Protein AF-A0A256L8Y0-F1 (afdb_monomer)

Solvent-accessible surface area (backbone atoms only — not comparable to full-atom values): 6898 Å² total; per-residue (Å²): 135,85,80,80,82,78,84,76,79,48,75,64,54,51,53,50,50,53,52,52,50,50,52,50,52,51,51,65,69,60,52,76,66,75,64,69,44,30,68,48,46,54,55,48,53,51,53,51,53,55,49,47,69,76,43,40,90,63,44,96,55,53,71,68,54,53,51,50,54,51,52,50,52,31,40,64,71,44,62,40,83,86,34,80,52,70,38,47,57,72,36,28,53,49,31,47,52,53,50,52,53,49,51,56,49,39,66,71,53,43,60,54,64,69,62,76,76,112

Sequence (118 aa):
MNQKETVSLTEEDIKKLANELYKLQRKDELVEKDSLYCDGWIKLRKEINDWIHSNINRSEYSYSSLQMQIYGAVKFVTGCKGGLREMTNEQSKGARWIFEQMKDGFERYGTNQKRERN

Mean predicted aligned error: 13.79 Å

Organism: NCBI:txid508451

Foldseek 3Di:
DDDDDDPDQDPVNVVVVVVVVVVVVVVVVPPPPPQLADPLLVVVVVVQLVVCVVCVVLAPDDSVRSVCVLLVQLCVQLVPPVGRSPGDNVSSVSSVVVVVVVVVVCVVPSNVVVVVVD

pLDDT: mean 80.82, std 16.53, range [38.09, 97.81]

Structure (mmCIF, N/CA/C/O backbone):
data_AF-A0A256L8Y0-F1
#
_entry.id   AF-A0A256L8Y0-F1
#
loop_
_atom_site.group_PDB
_atom_site.id
_atom_site.type_symbol
_atom_site.label_atom_id
_atom_site.label_alt_id
_atom_site.label_comp_id
_atom_site.label_asym_id
_atom_site.label_entity_id
_atom_site.label_seq_id
_atom_site.pdbx_PDB_ins_code
_atom_site.Cartn_x
_atom_site.Cartn_y
_atom_site.Cartn_z
_atom_site.occupancy
_atom_site.B_iso_or_equiv
_atom_site.auth_seq_id
_atom_site.auth_comp_id
_atom_site.auth_asym_id
_atom_site.auth_atom_id
_atom_site.pdbx_PDB_model_num
ATOM 1 N N . MET A 1 1 ? 13.426 32.419 63.502 1.00 38.09 1 MET A N 1
ATOM 2 C CA . MET A 1 1 ? 14.017 32.250 62.155 1.00 38.09 1 MET A CA 1
ATOM 3 C C . MET A 1 1 ? 13.502 30.937 61.593 1.00 38.09 1 MET A C 1
ATOM 5 O O . MET A 1 1 ? 13.857 29.904 62.137 1.00 38.09 1 MET A O 1
ATOM 9 N N . ASN A 1 2 ? 12.635 30.968 60.577 1.00 45.66 2 ASN A N 1
ATOM 10 C CA . ASN A 1 2 ? 12.161 29.752 59.907 1.00 45.66 2 ASN A CA 1
ATOM 11 C C . ASN A 1 2 ? 13.193 29.345 58.852 1.00 45.66 2 ASN A C 1
ATOM 13 O O . ASN A 1 2 ? 13.341 30.033 57.842 1.00 45.66 2 ASN A O 1
ATOM 17 N N . GLN A 1 3 ? 13.925 28.261 59.105 1.00 47.53 3 GLN A N 1
ATOM 18 C CA . GLN A 1 3 ? 14.778 27.635 58.100 1.00 47.53 3 GLN A CA 1
ATOM 19 C C . GLN A 1 3 ? 13.873 26.979 57.049 1.00 47.53 3 GLN A C 1
ATOM 21 O O . GLN A 1 3 ? 13.059 26.118 57.369 1.00 47.53 3 GLN A O 1
ATOM 26 N N . LYS A 1 4 ? 13.972 27.433 55.795 1.00 56.72 4 LYS A N 1
ATOM 27 C CA . LYS A 1 4 ? 13.422 26.711 54.644 1.00 56.72 4 LYS A CA 1
ATOM 28 C C . LYS A 1 4 ? 14.336 25.520 54.387 1.00 56.72 4 LYS A C 1
ATOM 30 O O . LYS A 1 4 ? 15.454 25.709 53.916 1.00 56.72 4 LYS A O 1
ATOM 35 N N . GLU A 1 5 ? 13.866 24.321 54.697 1.00 55.25 5 GLU A N 1
ATOM 36 C CA . GLU A 1 5 ? 14.519 23.089 54.268 1.00 55.25 5 GLU A CA 1
ATOM 37 C C . GLU A 1 5 ? 14.403 22.980 52.744 1.00 55.25 5 GLU A C 1
ATOM 39 O O . GLU A 1 5 ? 13.322 22.805 52.180 1.00 55.25 5 GLU A O 1
ATOM 44 N N . THR A 1 6 ? 15.526 23.146 52.052 1.00 57.97 6 THR A N 1
ATOM 45 C CA . THR A 1 6 ? 15.638 22.812 50.635 1.00 57.97 6 THR A CA 1
ATOM 46 C C . THR A 1 6 ? 15.801 21.302 50.531 1.00 57.97 6 THR A C 1
ATOM 48 O O . THR A 1 6 ? 16.888 20.780 50.778 1.00 57.97 6 THR A O 1
ATOM 51 N N . VAL A 1 7 ? 14.721 20.596 50.195 1.00 64.12 7 VAL A N 1
ATOM 52 C CA . VAL A 1 7 ? 14.770 19.163 49.880 1.00 64.12 7 VAL A CA 1
ATOM 53 C C . VAL A 1 7 ? 15.647 18.986 48.639 1.00 64.12 7 VAL A C 1
ATOM 55 O O . VAL A 1 7 ? 15.251 19.328 47.526 1.00 64.12 7 VAL A O 1
ATOM 58 N N . SER A 1 8 ? 16.873 18.513 48.849 1.00 70.06 8 SER A N 1
ATOM 59 C CA . SER A 1 8 ? 17.810 18.169 47.782 1.00 70.06 8 SER A CA 1
ATOM 60 C C . SER A 1 8 ? 17.408 16.817 47.209 1.00 70.06 8 SER A C 1
ATOM 62 O O . SER A 1 8 ? 17.577 15.799 47.875 1.00 70.06 8 SER A O 1
ATOM 64 N N . LEU A 1 9 ? 16.886 16.803 45.984 1.00 76.75 9 LEU A N 1
ATOM 65 C CA . LEU A 1 9 ? 16.609 15.560 45.265 1.00 76.75 9 LEU A CA 1
ATOM 66 C C . LEU A 1 9 ? 17.918 14.807 45.020 1.00 76.75 9 LEU A C 1
ATOM 68 O O . LEU A 1 9 ? 18.889 15.381 44.522 1.00 76.75 9 LEU A O 1
ATOM 72 N N . THR A 1 10 ? 17.943 13.527 45.378 1.00 85.25 10 THR A N 1
ATOM 73 C CA . THR A 1 10 ? 19.085 12.659 45.094 1.00 85.25 10 THR A CA 1
ATOM 74 C C . THR A 1 10 ? 19.080 12.228 43.626 1.00 85.25 10 THR A C 1
ATOM 76 O O . THR A 1 10 ? 18.073 12.330 42.921 1.00 85.25 10 THR A O 1
ATOM 79 N N . GLU A 1 11 ? 20.207 11.708 43.136 1.00 79.44 11 GLU A N 1
ATOM 80 C CA . GLU A 1 11 ? 20.295 11.172 41.772 1.00 79.44 11 GLU A CA 1
ATOM 81 C C . GLU A 1 11 ? 19.306 10.011 41.538 1.00 79.44 11 GLU A C 1
ATOM 83 O O . GLU A 1 11 ? 18.780 9.845 40.434 1.00 79.44 11 GLU A O 1
ATOM 88 N N . GLU A 1 12 ? 19.001 9.229 42.578 1.00 82.50 12 GLU A N 1
ATOM 89 C CA . GLU A 1 12 ? 17.994 8.165 42.523 1.00 82.50 12 GLU A CA 1
ATOM 90 C C . GLU A 1 12 ? 16.576 8.721 42.371 1.00 82.50 12 GLU A C 1
ATOM 92 O O . GLU A 1 12 ? 15.805 8.199 41.560 1.00 82.50 12 GLU A O 1
ATOM 97 N N . ASP A 1 13 ? 16.252 9.816 43.062 1.00 82.50 13 ASP A N 1
ATOM 98 C CA . ASP A 1 13 ? 14.956 10.488 42.924 1.00 82.50 13 ASP A CA 1
ATOM 99 C C . ASP A 1 13 ? 14.763 11.026 41.502 1.00 82.50 13 ASP A C 1
ATOM 101 O O . ASP A 1 13 ? 13.695 10.869 40.908 1.00 82.50 13 ASP A O 1
ATOM 105 N N . ILE A 1 14 ? 15.825 11.587 40.912 1.00 85.31 14 ILE A N 1
ATOM 106 C CA . ILE A 1 14 ? 15.822 12.073 39.526 1.00 85.31 14 ILE A CA 1
ATOM 107 C C . ILE A 1 14 ? 15.624 10.911 38.545 1.00 85.31 14 ILE A C 1
ATOM 109 O O . ILE A 1 14 ? 14.809 11.011 37.626 1.00 85.31 14 ILE A O 1
ATOM 113 N N . LYS A 1 15 ? 16.314 9.779 38.743 1.00 84.06 15 LYS A N 1
ATOM 114 C CA . LYS A 1 15 ? 16.138 8.575 37.909 1.00 84.06 15 LYS A CA 1
ATOM 115 C C . LYS A 1 15 ? 14.729 8.003 38.023 1.00 84.06 15 LYS A C 1
ATOM 117 O O . LYS A 1 15 ? 14.166 7.549 37.024 1.00 84.06 15 LYS A O 1
ATOM 122 N N . LYS A 1 16 ? 14.142 8.026 39.220 1.00 88.94 16 LYS A N 1
ATOM 123 C CA . LYS A 1 16 ? 12.773 7.562 39.451 1.00 88.94 16 LYS A CA 1
ATOM 124 C C . LYS A 1 16 ? 11.760 8.466 38.750 1.00 88.94 16 LYS A C 1
ATOM 126 O O . LYS A 1 16 ? 10.928 7.954 38.007 1.00 88.94 16 LYS A O 1
ATOM 131 N N . LEU A 1 17 ? 11.908 9.785 38.883 1.00 86.88 17 LEU A N 1
ATOM 132 C CA . LEU A 1 17 ? 11.103 10.780 38.168 1.00 86.88 17 LEU A CA 1
ATOM 133 C C . LEU A 1 17 ? 11.212 10.622 36.648 1.00 86.88 17 LEU A C 1
ATOM 135 O O . LEU A 1 17 ? 10.193 10.586 35.965 1.00 86.88 17 LEU A O 1
ATOM 139 N N . ALA A 1 18 ? 12.422 10.460 36.111 1.00 82.50 18 ALA A N 1
ATOM 140 C CA . ALA A 1 18 ? 12.632 10.249 34.680 1.00 82.50 18 ALA A CA 1
ATOM 141 C C . ALA A 1 18 ? 11.941 8.969 34.178 1.00 82.50 18 ALA A C 1
ATOM 143 O O . ALA A 1 18 ? 11.299 8.977 33.128 1.00 82.50 18 ALA A O 1
ATOM 144 N N . ASN A 1 19 ? 12.016 7.879 34.946 1.00 84.81 19 ASN A N 1
ATOM 145 C CA . ASN A 1 19 ? 11.345 6.624 34.612 1.00 84.81 19 ASN A CA 1
ATOM 146 C C . ASN A 1 19 ? 9.817 6.717 34.711 1.00 84.81 19 ASN A C 1
ATOM 148 O O . ASN A 1 19 ? 9.113 6.102 33.909 1.00 84.81 19 ASN A O 1
ATOM 152 N N . GLU A 1 20 ? 9.286 7.455 35.683 1.00 85.31 20 GLU A N 1
ATOM 153 C CA . GLU A 1 20 ? 7.846 7.690 35.809 1.00 85.31 20 GLU A CA 1
ATOM 154 C C . GLU A 1 20 ? 7.325 8.572 34.669 1.00 85.31 20 GLU A C 1
ATOM 156 O O . GLU A 1 20 ? 6.330 8.213 34.040 1.00 85.31 20 GLU A O 1
ATOM 161 N N . LEU A 1 21 ? 8.049 9.638 34.313 1.00 84.12 21 LEU A N 1
ATOM 162 C CA . LEU A 1 21 ? 7.755 10.473 33.144 1.00 84.12 21 LEU A CA 1
ATOM 163 C C . LEU A 1 21 ? 7.795 9.667 31.841 1.00 84.12 21 LEU A C 1
ATOM 165 O O . LEU A 1 21 ? 6.887 9.784 31.023 1.00 84.12 21 LEU A O 1
ATOM 169 N N . TYR A 1 22 ? 8.789 8.792 31.675 1.00 75.56 22 TYR A N 1
ATOM 170 C CA . TYR A 1 22 ? 8.889 7.904 30.516 1.00 75.56 22 TYR A CA 1
ATOM 171 C C . TYR A 1 22 ? 7.693 6.944 30.411 1.00 75.56 22 TYR A C 1
ATOM 173 O O . TYR A 1 22 ? 7.135 6.742 29.333 1.00 75.56 22 TYR A O 1
ATOM 181 N N . LYS A 1 23 ? 7.261 6.360 31.537 1.00 78.81 23 LYS A N 1
ATOM 182 C CA . LYS A 1 23 ? 6.084 5.477 31.587 1.00 78.81 23 LYS A CA 1
ATOM 183 C C . LYS A 1 23 ? 4.782 6.228 31.307 1.00 78.81 23 LYS A C 1
ATOM 185 O O . LYS A 1 23 ? 3.892 5.656 30.683 1.00 78.81 23 LYS A O 1
ATOM 190 N N . LEU A 1 24 ? 4.668 7.474 31.766 1.00 76.75 24 LEU A N 1
ATOM 191 C CA . LEU A 1 24 ? 3.515 8.335 31.501 1.00 76.75 24 LEU A CA 1
ATOM 192 C C . LEU A 1 24 ? 3.455 8.744 30.024 1.00 76.75 24 LEU A C 1
ATOM 194 O O . LEU A 1 24 ? 2.424 8.531 29.398 1.00 76.75 24 LEU A O 1
ATOM 198 N N . GLN A 1 25 ? 4.571 9.185 29.431 1.00 65.69 25 GLN A N 1
ATOM 199 C CA . GLN A 1 25 ? 4.653 9.461 27.989 1.00 65.69 25 GLN A CA 1
ATOM 200 C C . GLN A 1 25 ? 4.291 8.235 27.146 1.00 65.69 25 GLN A C 1
ATOM 202 O O . GLN A 1 25 ? 3.508 8.344 26.208 1.00 65.69 25 GLN A O 1
ATOM 207 N N . ARG A 1 26 ? 4.785 7.045 27.514 1.00 62.47 26 ARG A N 1
ATOM 208 C CA . ARG A 1 26 ? 4.402 5.798 26.837 1.00 62.47 26 ARG A CA 1
ATOM 209 C C . ARG A 1 26 ? 2.918 5.462 26.981 1.00 62.47 26 ARG A C 1
ATOM 211 O O . ARG A 1 26 ? 2.363 4.852 26.076 1.00 62.47 26 ARG A O 1
ATOM 218 N N . LYS A 1 27 ? 2.277 5.799 28.105 1.00 55.94 27 LYS A N 1
ATOM 219 C CA . LYS A 1 27 ? 0.829 5.601 28.277 1.00 55.94 27 LYS A CA 1
ATOM 220 C C . LYS A 1 27 ? 0.022 6.532 27.374 1.00 55.94 27 LYS A C 1
ATOM 222 O O . LYS A 1 27 ? -0.962 6.073 26.807 1.00 55.94 27 LYS A O 1
ATOM 227 N N . ASP A 1 28 ? 0.471 7.770 27.180 1.00 53.16 28 ASP A N 1
ATOM 228 C CA . ASP A 1 28 ? -0.157 8.710 26.242 1.00 53.16 28 ASP A CA 1
ATOM 229 C C . ASP A 1 28 ? 0.102 8.331 24.770 1.00 53.16 28 ASP A C 1
ATOM 231 O O . ASP A 1 28 ? -0.762 8.530 23.918 1.00 53.16 28 ASP A O 1
ATOM 235 N N . GLU A 1 29 ? 1.247 7.712 24.458 1.00 53.22 29 GLU A N 1
ATOM 236 C CA . GLU A 1 29 ? 1.529 7.123 23.135 1.00 53.22 29 GLU A CA 1
ATOM 237 C C . GLU A 1 29 ? 0.726 5.839 22.852 1.00 53.22 29 GLU A C 1
ATOM 239 O O . GLU A 1 29 ? 0.519 5.492 21.689 1.00 53.22 29 GLU A O 1
ATOM 244 N N . LEU A 1 30 ? 0.274 5.142 23.901 1.00 49.94 30 LEU A N 1
ATOM 245 C CA . LEU A 1 30 ? -0.531 3.916 23.834 1.00 49.94 30 LEU A CA 1
ATOM 246 C C . LEU A 1 30 ? -2.038 4.161 23.951 1.00 49.94 30 LEU A C 1
ATOM 248 O O . LEU A 1 30 ? -2.799 3.192 23.938 1.00 49.94 30 LEU A O 1
ATOM 252 N N . VAL A 1 31 ? -2.492 5.418 24.026 1.00 50.41 31 VAL A N 1
ATOM 253 C CA . VAL A 1 31 ? -3.856 5.724 23.591 1.00 50.41 31 VAL A CA 1
ATOM 254 C C . VAL A 1 31 ? -3.872 5.341 22.122 1.00 50.41 31 VAL A C 1
ATOM 256 O O . VAL A 1 31 ? -3.316 6.066 21.296 1.00 50.41 31 VAL A O 1
ATOM 259 N N . GLU A 1 32 ? -4.409 4.154 21.824 1.00 55.03 32 GLU A N 1
ATOM 260 C CA . GLU A 1 32 ? -4.732 3.702 20.480 1.00 55.03 32 GLU A CA 1
ATOM 261 C C . GLU A 1 32 ? -5.453 4.861 19.801 1.00 55.03 32 GLU A C 1
ATOM 263 O O . GLU A 1 32 ? -6.644 5.091 19.993 1.00 55.03 32 GLU A O 1
ATOM 268 N N . LYS A 1 33 ? -4.700 5.677 19.057 1.00 51.12 33 LYS A N 1
ATOM 269 C CA . LYS A 1 33 ? -5.292 6.588 18.102 1.00 51.12 33 LYS A CA 1
ATOM 270 C C . LYS A 1 33 ? -5.987 5.648 17.153 1.00 51.12 33 LYS A C 1
ATOM 272 O O . LYS A 1 33 ? -5.282 4.967 16.404 1.00 51.12 33 LYS A O 1
ATOM 277 N N . ASP A 1 34 ? -7.316 5.595 17.234 1.00 52.31 34 ASP A N 1
ATOM 278 C CA . ASP A 1 34 ? -8.154 4.958 16.230 1.00 52.31 34 ASP A CA 1
ATOM 279 C C . ASP A 1 34 ? -7.484 5.209 14.889 1.00 52.31 34 ASP A C 1
ATOM 281 O O . ASP A 1 34 ? -7.244 6.364 14.501 1.00 52.31 34 ASP A O 1
ATOM 285 N N . SER A 1 35 ? -7.012 4.128 14.266 1.00 58.69 35 SER A N 1
ATOM 286 C CA . SER A 1 35 ? -6.262 4.268 13.035 1.00 58.69 35 SER A CA 1
ATOM 287 C C . SER A 1 35 ? -7.163 5.029 12.077 1.00 58.69 35 SER A C 1
ATOM 289 O O . SER A 1 35 ? -8.243 4.562 11.728 1.00 58.69 35 SER A O 1
ATOM 291 N N . LEU A 1 36 ? -6.701 6.195 11.618 1.00 74.19 36 LEU A N 1
ATOM 292 C CA . LEU A 1 36 ? -7.405 7.012 10.623 1.00 74.19 36 LEU A CA 1
ATOM 293 C C . LEU A 1 36 ? -7.666 6.256 9.311 1.00 74.19 36 LEU A C 1
ATOM 295 O O . LEU A 1 36 ? -8.266 6.808 8.401 1.00 74.19 36 LEU A O 1
ATOM 299 N N . TYR A 1 37 ? -7.143 5.041 9.181 1.00 82.31 37 TYR A N 1
ATOM 300 C CA . TYR A 1 37 ?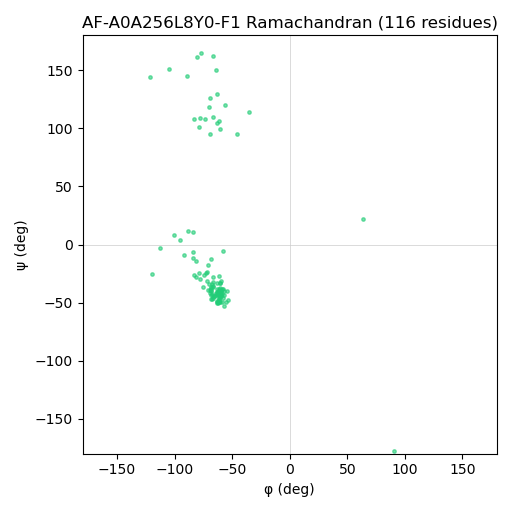 -7.229 4.182 8.022 1.00 82.31 37 TYR A CA 1
ATOM 301 C C . TYR A 1 37 ? -7.889 2.861 8.398 1.00 82.31 37 TYR A C 1
ATOM 303 O O . TYR A 1 37 ? -7.589 2.305 9.454 1.00 82.31 37 TYR A O 1
ATOM 311 N N . CYS A 1 38 ? -8.684 2.306 7.484 1.00 89.88 38 CYS A N 1
ATOM 312 C CA . CYS A 1 38 ? -9.178 0.941 7.625 1.00 89.88 38 CYS A CA 1
ATOM 313 C C . CYS A 1 38 ? -8.039 -0.096 7.590 1.00 89.88 38 CYS A C 1
ATOM 315 O O . CYS A 1 38 ? -7.025 0.089 6.907 1.00 89.88 38 CYS A O 1
ATOM 317 N N . ASP A 1 39 ? -8.231 -1.222 8.278 1.00 91.50 39 ASP A N 1
ATOM 318 C CA . ASP A 1 39 ? -7.231 -2.292 8.403 1.00 91.50 39 ASP A CA 1
ATOM 319 C C . ASP A 1 39 ? -6.725 -2.816 7.059 1.00 91.50 39 ASP A C 1
ATOM 321 O O . ASP A 1 39 ? -5.528 -3.076 6.894 1.00 91.50 39 ASP A O 1
ATOM 325 N N . GLY A 1 40 ? -7.629 -2.964 6.084 1.00 93.19 40 GLY A N 1
ATOM 326 C CA . GLY A 1 40 ? -7.273 -3.415 4.742 1.00 93.19 40 GLY A CA 1
ATOM 327 C C . GLY A 1 4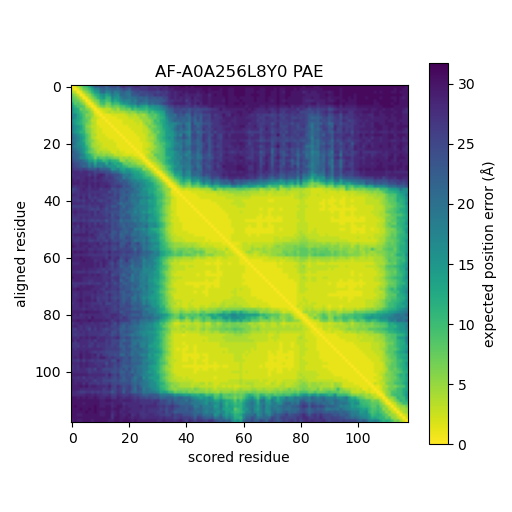0 ? -6.280 -2.470 4.067 1.00 93.19 40 GLY A C 1
ATOM 328 O O . GLY A 1 40 ? -5.290 -2.921 3.487 1.00 93.19 40 GLY A O 1
ATOM 329 N N . TRP A 1 41 ? -6.481 -1.157 4.213 1.00 93.94 41 TRP A N 1
ATOM 330 C CA . TRP A 1 41 ? -5.561 -0.160 3.676 1.00 93.94 41 TRP A CA 1
ATOM 331 C C . TRP A 1 41 ? -4.230 -0.119 4.431 1.00 93.94 41 TRP A C 1
ATOM 333 O O . TRP A 1 41 ? -3.186 0.005 3.794 1.00 93.94 41 TRP A O 1
ATOM 343 N N . ILE A 1 42 ? -4.223 -0.265 5.761 1.00 92.88 42 ILE A N 1
ATOM 344 C CA . ILE A 1 42 ? -2.976 -0.302 6.549 1.00 92.88 42 ILE A CA 1
ATOM 345 C C . ILE A 1 42 ? -2.077 -1.449 6.078 1.00 92.88 42 ILE A C 1
ATOM 347 O O . ILE A 1 42 ? -0.891 -1.239 5.804 1.00 92.88 42 ILE A O 1
ATOM 351 N N . LYS A 1 43 ? -2.648 -2.654 5.953 1.00 95.00 43 LYS A N 1
ATOM 352 C CA . LYS A 1 43 ? -1.925 -3.848 5.491 1.00 95.00 43 LYS A CA 1
ATOM 353 C C . LYS A 1 43 ? -1.409 -3.653 4.069 1.00 95.00 43 LYS A C 1
ATOM 355 O O . LYS A 1 43 ? -0.217 -3.825 3.822 1.00 95.00 43 LYS A O 1
ATOM 360 N N . LEU A 1 44 ? -2.276 -3.202 3.162 1.00 96.25 44 LEU A N 1
ATOM 361 C CA . LEU A 1 44 ? -1.906 -2.962 1.771 1.00 96.25 44 LEU A CA 1
ATOM 362 C C . LEU A 1 44 ? -0.819 -1.888 1.635 1.00 96.25 44 LEU A C 1
ATOM 364 O O . LEU A 1 44 ? 0.118 -2.057 0.865 1.00 96.25 44 LEU A O 1
ATOM 368 N N . ARG A 1 45 ? -0.890 -0.801 2.408 1.00 94.81 45 ARG A N 1
ATOM 369 C CA . ARG A 1 45 ? 0.123 0.261 2.409 1.00 94.81 45 ARG A CA 1
ATOM 370 C C . ARG A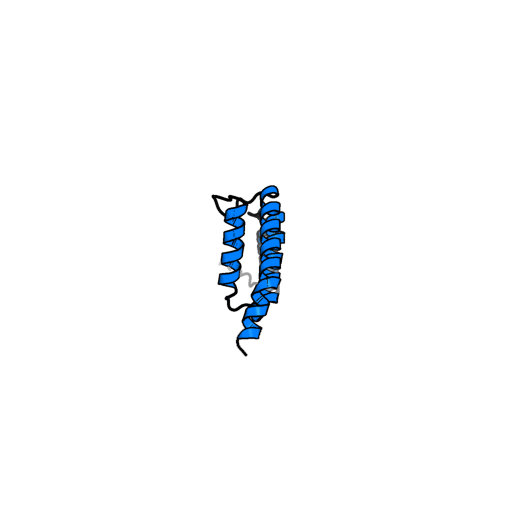 1 45 ? 1.501 -0.263 2.804 1.00 94.81 45 ARG A C 1
ATOM 372 O O . ARG A 1 45 ? 2.497 0.152 2.213 1.00 94.81 45 ARG A O 1
ATOM 379 N N . LYS A 1 46 ? 1.561 -1.150 3.799 1.00 95.75 46 LYS A N 1
ATOM 380 C CA . LYS A 1 46 ? 2.813 -1.803 4.193 1.00 95.75 46 LYS A CA 1
ATOM 381 C C . LYS A 1 46 ? 3.360 -2.653 3.045 1.00 95.75 46 LYS A C 1
ATOM 383 O O . LYS A 1 46 ? 4.504 -2.461 2.655 1.00 95.75 46 LYS A O 1
ATOM 388 N N . GLU A 1 47 ? 2.518 -3.490 2.444 1.00 97.38 47 GLU A N 1
ATOM 389 C CA . GLU A 1 47 ? 2.906 -4.325 1.299 1.00 97.38 47 GLU A CA 1
ATOM 390 C C . GLU A 1 47 ? 3.385 -3.503 0.092 1.00 97.38 47 GLU A C 1
ATOM 392 O O . GLU A 1 47 ? 4.364 -3.874 -0.550 1.00 97.38 47 GLU A O 1
ATOM 397 N N . ILE A 1 48 ? 2.740 -2.367 -0.201 1.00 96.81 48 ILE A N 1
ATOM 398 C CA . ILE A 1 48 ? 3.172 -1.445 -1.260 1.00 96.81 48 ILE A CA 1
ATOM 399 C C . ILE A 1 48 ? 4.583 -0.927 -0.970 1.00 96.81 48 ILE A C 1
ATOM 401 O O . ILE A 1 48 ? 5.440 -0.978 -1.850 1.00 96.81 48 ILE A O 1
ATOM 405 N N . ASN A 1 49 ? 4.845 -0.444 0.248 1.00 96.81 49 ASN A N 1
ATOM 406 C CA . ASN A 1 49 ? 6.166 0.071 0.611 1.00 96.81 49 ASN A CA 1
ATOM 407 C C . ASN A 1 49 ? 7.246 -1.021 0.500 1.00 96.81 49 ASN A C 1
ATOM 409 O O .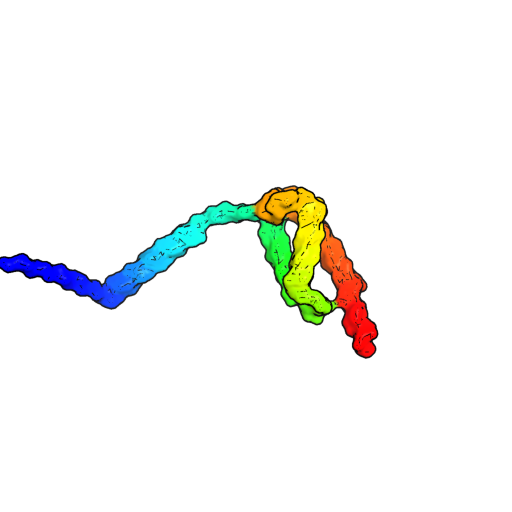 ASN A 1 49 ? 8.292 -0.786 -0.107 1.00 96.81 49 ASN A O 1
ATOM 413 N N . ASP A 1 50 ? 6.975 -2.216 1.032 1.00 97.44 50 ASP A N 1
ATOM 414 C CA . ASP A 1 50 ? 7.902 -3.355 0.997 1.00 97.44 50 ASP A CA 1
ATOM 415 C C . ASP A 1 50 ? 8.198 -3.790 -0.449 1.00 97.44 50 ASP A C 1
ATOM 417 O O . ASP A 1 50 ? 9.347 -4.068 -0.815 1.00 97.44 50 ASP A O 1
ATOM 421 N N . TRP A 1 51 ? 7.175 -3.783 -1.308 1.00 96.31 51 TRP A N 1
ATOM 422 C CA . TRP A 1 51 ? 7.324 -4.083 -2.728 1.00 96.31 51 TRP A CA 1
ATOM 423 C C . TRP A 1 51 ? 8.159 -3.027 -3.458 1.00 96.31 51 TRP A C 1
ATOM 425 O O . TRP A 1 51 ? 9.056 -3.397 -4.217 1.00 96.31 51 TRP A O 1
ATOM 435 N N . ILE A 1 52 ? 7.926 -1.730 -3.217 1.00 95.00 52 ILE A N 1
ATOM 436 C CA . ILE A 1 52 ? 8.725 -0.661 -3.837 1.00 95.00 52 ILE A CA 1
ATOM 437 C C . ILE A 1 52 ? 10.188 -0.797 -3.413 1.00 95.00 52 ILE A C 1
ATOM 439 O O . ILE A 1 52 ? 11.066 -0.772 -4.271 1.00 95.00 52 ILE A O 1
ATOM 443 N N . HIS A 1 53 ? 10.470 -0.985 -2.121 1.00 94.31 53 HIS A N 1
ATOM 444 C CA . HIS A 1 53 ? 11.844 -1.151 -1.639 1.00 94.31 53 HIS A CA 1
ATOM 445 C C . HIS A 1 53 ? 12.552 -2.346 -2.280 1.00 94.31 53 HIS A C 1
ATOM 447 O O . HIS A 1 53 ? 13.723 -2.245 -2.642 1.00 94.31 53 HIS A O 1
ATOM 453 N N . SER A 1 54 ? 11.829 -3.445 -2.482 1.00 92.94 54 SER A N 1
ATOM 454 C CA . SER A 1 54 ? 12.368 -4.658 -3.102 1.00 92.94 54 SER A CA 1
ATOM 455 C C . SER A 1 54 ? 12.602 -4.508 -4.612 1.00 92.94 54 SER A C 1
ATOM 457 O O . SER A 1 54 ? 13.439 -5.207 -5.180 1.00 92.94 54 SER A O 1
ATOM 459 N N . ASN A 1 55 ? 11.892 -3.590 -5.279 1.00 90.12 55 ASN A N 1
ATOM 460 C CA . ASN A 1 55 ? 11.921 -3.433 -6.738 1.00 90.12 55 ASN A CA 1
ATOM 461 C C . ASN A 1 55 ? 12.548 -2.123 -7.226 1.00 90.12 55 ASN A C 1
ATOM 463 O O . ASN A 1 55 ? 12.735 -1.953 -8.430 1.00 90.12 55 ASN A O 1
ATOM 467 N N . ILE A 1 56 ? 12.943 -1.222 -6.323 1.00 88.75 56 ILE A N 1
ATOM 468 C CA . ILE A 1 56 ? 13.479 0.095 -6.686 1.00 88.75 56 ILE A CA 1
ATOM 469 C C . ILE A 1 56 ? 14.716 -0.006 -7.584 1.00 88.75 56 ILE A C 1
ATOM 471 O O . ILE A 1 56 ? 14.829 0.714 -8.567 1.00 88.75 56 ILE A O 1
ATOM 475 N N . ASN A 1 57 ? 15.593 -0.981 -7.328 1.00 87.00 57 ASN A N 1
ATOM 476 C CA . ASN A 1 57 ? 16.809 -1.200 -8.116 1.00 87.00 57 ASN A CA 1
ATOM 477 C C . ASN A 1 57 ? 16.528 -1.747 -9.525 1.00 87.00 57 ASN A C 1
ATOM 479 O O . ASN A 1 57 ? 17.399 -1.700 -10.397 1.00 87.00 57 ASN A O 1
ATOM 483 N N . ARG A 1 58 ? 15.332 -2.297 -9.755 1.00 83.75 58 ARG A N 1
ATOM 484 C CA . ARG A 1 58 ? 14.873 -2.808 -11.056 1.00 83.75 58 ARG A CA 1
ATOM 485 C C . ARG A 1 58 ? 14.119 -1.742 -11.856 1.00 83.75 58 ARG A C 1
ATOM 487 O O . ARG A 1 58 ? 13.831 -1.972 -13.020 1.00 83.75 58 ARG A O 1
ATOM 494 N N . SER A 1 59 ? 13.821 -0.600 -11.244 1.00 80.06 59 SER A N 1
ATOM 495 C CA . SER A 1 59 ? 13.045 0.495 -11.818 1.00 80.06 59 SER A CA 1
ATOM 496 C C . SER A 1 59 ? 13.946 1.671 -12.209 1.00 80.06 59 SER A C 1
ATOM 498 O O . SER A 1 59 ? 14.976 1.905 -11.580 1.00 80.06 59 SER A O 1
ATOM 500 N N . GLU A 1 60 ? 13.546 2.443 -13.223 1.00 83.56 60 GLU A N 1
ATOM 501 C CA . GLU A 1 60 ? 14.147 3.757 -13.530 1.00 83.56 60 GLU A CA 1
ATOM 502 C C . GLU A 1 60 ? 13.526 4.886 -12.686 1.00 83.56 60 GLU A C 1
ATOM 504 O O . GLU A 1 60 ? 14.037 6.003 -12.633 1.00 83.56 60 GLU A O 1
ATOM 509 N N . TYR A 1 61 ? 12.413 4.598 -12.009 1.00 85.50 61 TYR A N 1
ATOM 510 C CA . TYR A 1 61 ? 11.680 5.553 -11.189 1.00 85.50 61 TYR A CA 1
ATOM 511 C C . TYR A 1 61 ? 12.180 5.582 -9.746 1.00 85.50 61 TYR A C 1
ATOM 513 O O . TYR A 1 61 ? 12.485 4.546 -9.158 1.00 85.50 61 TYR A O 1
ATOM 521 N N . SER A 1 62 ? 12.158 6.773 -9.140 1.00 90.44 62 SER A N 1
ATOM 522 C CA . SER A 1 62 ? 12.395 6.945 -7.706 1.00 90.44 62 SER A CA 1
ATOM 523 C C . SER A 1 62 ? 11.283 6.312 -6.859 1.00 90.44 62 SER A C 1
ATOM 525 O O . SER A 1 62 ? 10.158 6.106 -7.323 1.00 90.44 62 SER A O 1
ATOM 527 N N . TYR A 1 63 ? 11.572 6.082 -5.573 1.00 93.00 63 TYR A N 1
ATOM 528 C CA . TYR A 1 63 ? 10.600 5.553 -4.611 1.00 93.00 63 TYR A CA 1
ATOM 529 C C . TYR A 1 63 ? 9.322 6.397 -4.585 1.00 93.00 63 TYR A C 1
ATOM 531 O O . TYR A 1 63 ? 8.214 5.872 -4.676 1.00 93.00 63 TYR A O 1
ATOM 539 N N . SER A 1 64 ? 9.481 7.723 -4.502 1.00 93.31 64 SER A N 1
ATOM 540 C CA . SER A 1 64 ? 8.359 8.661 -4.468 1.00 93.31 64 SER A CA 1
ATOM 541 C C . SER A 1 64 ? 7.516 8.592 -5.739 1.00 93.31 64 SER A C 1
ATOM 543 O O . SER A 1 64 ? 6.292 8.642 -5.652 1.00 93.31 64 SER A O 1
ATOM 545 N N . SER A 1 65 ? 8.146 8.415 -6.901 1.00 92.62 65 SER A N 1
ATOM 546 C CA . SER A 1 65 ? 7.448 8.312 -8.185 1.00 92.62 65 SER A CA 1
ATOM 547 C C . SER A 1 65 ? 6.614 7.033 -8.270 1.00 92.62 65 SER A C 1
ATOM 549 O O . SER A 1 65 ? 5.433 7.099 -8.605 1.00 92.62 65 SER A O 1
ATOM 551 N N . LEU A 1 66 ? 7.187 5.883 -7.893 1.00 93.38 66 LEU A N 1
ATOM 552 C CA . LEU A 1 66 ? 6.454 4.612 -7.837 1.00 93.38 66 LEU A CA 1
ATOM 553 C C . LEU A 1 66 ? 5.290 4.686 -6.847 1.00 93.38 66 LEU A C 1
ATOM 555 O O . LEU A 1 66 ? 4.168 4.296 -7.170 1.00 93.38 66 LEU A O 1
ATOM 559 N N . GLN A 1 67 ? 5.529 5.250 -5.661 1.00 95.31 67 GLN A N 1
ATOM 560 C CA . GLN A 1 67 ? 4.485 5.421 -4.656 1.00 95.31 67 GLN A CA 1
ATOM 561 C C . GLN A 1 67 ? 3.352 6.324 -5.165 1.00 95.31 67 GLN A C 1
ATOM 563 O O . GLN A 1 67 ? 2.182 5.996 -4.973 1.00 95.31 67 GLN A O 1
ATOM 568 N N . MET A 1 68 ? 3.671 7.433 -5.843 1.00 93.75 68 MET A N 1
ATOM 569 C CA . MET A 1 68 ? 2.668 8.326 -6.430 1.00 93.75 68 MET A CA 1
ATOM 570 C C . MET A 1 68 ? 1.837 7.636 -7.512 1.00 93.75 68 MET A C 1
ATOM 572 O O . MET A 1 68 ? 0.616 7.785 -7.505 1.00 93.75 68 MET A O 1
ATOM 576 N N . GLN A 1 69 ? 2.464 6.867 -8.405 1.00 93.44 69 GLN A N 1
ATOM 577 C CA . GLN A 1 69 ? 1.753 6.124 -9.450 1.00 93.44 69 GLN A CA 1
ATOM 578 C C . GLN A 1 69 ? 0.779 5.108 -8.844 1.00 93.44 69 GLN A C 1
ATOM 580 O O . GLN A 1 69 ? -0.400 5.097 -9.199 1.00 93.44 69 GLN A O 1
ATOM 585 N N . ILE A 1 70 ? 1.243 4.312 -7.875 1.00 95.50 70 ILE A N 1
ATOM 586 C CA . ILE A 1 70 ? 0.412 3.304 -7.204 1.00 95.50 70 ILE A CA 1
ATOM 587 C C . ILE A 1 70 ? -0.744 3.972 -6.458 1.00 95.50 70 ILE A C 1
ATOM 589 O O . ILE A 1 70 ? -1.901 3.598 -6.634 1.00 95.50 70 ILE A O 1
ATOM 593 N N . TYR A 1 71 ? -0.471 5.001 -5.654 1.00 94.81 71 TYR A N 1
ATOM 594 C CA . TYR A 1 71 ? -1.522 5.689 -4.901 1.00 94.81 71 TYR A CA 1
ATOM 595 C C . TYR A 1 71 ? -2.499 6.444 -5.804 1.00 94.81 71 TYR A C 1
ATOM 597 O O . TYR A 1 71 ? -3.677 6.546 -5.464 1.00 94.81 71 TYR A O 1
ATOM 605 N N . GLY A 1 72 ? -2.037 6.963 -6.943 1.00 93.81 72 GLY A N 1
ATOM 606 C CA . GLY A 1 72 ? -2.890 7.565 -7.963 1.00 93.81 72 GLY A CA 1
ATOM 607 C C . GLY A 1 72 ? -3.873 6.551 -8.544 1.00 93.81 72 GLY A C 1
ATOM 608 O O . GLY A 1 72 ? -5.079 6.800 -8.532 1.00 93.81 72 GLY A O 1
ATOM 609 N N . ALA A 1 73 ? -3.378 5.383 -8.962 1.00 94.81 73 ALA A N 1
ATOM 610 C CA . ALA A 1 73 ? -4.209 4.297 -9.479 1.00 94.81 73 ALA A CA 1
ATOM 611 C C . ALA A 1 73 ? -5.207 3.785 -8.431 1.00 94.81 73 ALA A C 1
ATOM 613 O O . ALA A 1 73 ? -6.389 3.621 -8.727 1.00 94.81 73 ALA A O 1
ATOM 614 N N . VAL A 1 74 ? -4.757 3.615 -7.183 1.00 95.38 74 VAL A N 1
ATOM 615 C CA . VAL A 1 74 ? -5.632 3.250 -6.065 1.00 95.38 74 VAL A CA 1
ATOM 616 C C . VAL A 1 74 ? -6.754 4.270 -5.900 1.00 95.38 74 VAL A C 1
ATOM 618 O O . VAL A 1 74 ? -7.914 3.880 -5.921 1.00 95.38 74 VAL A O 1
ATOM 621 N N . LYS A 1 75 ? -6.441 5.570 -5.789 1.00 93.00 75 LYS A N 1
ATOM 622 C CA . LYS A 1 75 ? -7.464 6.621 -5.636 1.00 93.00 75 LYS A CA 1
ATOM 623 C C . LYS A 1 75 ? -8.472 6.620 -6.782 1.00 93.00 75 LYS A C 1
ATOM 625 O O . LYS A 1 75 ? -9.659 6.827 -6.538 1.00 93.00 75 LYS A O 1
ATOM 630 N N . PHE A 1 76 ? -7.997 6.406 -8.009 1.00 92.50 76 PHE A N 1
ATOM 6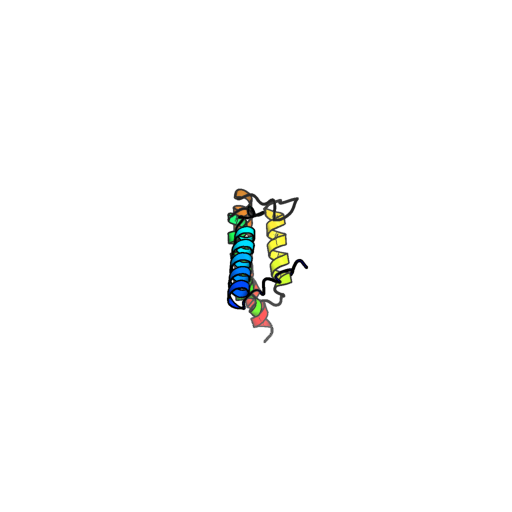31 C CA . PHE A 1 76 ? -8.846 6.345 -9.192 1.00 92.50 76 PHE A CA 1
ATOM 632 C C . PHE A 1 76 ? -9.830 5.170 -9.116 1.00 92.50 76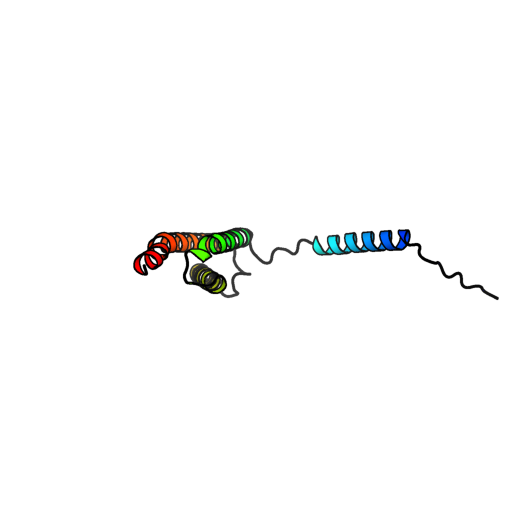 PHE A C 1
ATOM 634 O O . PHE A 1 76 ? -11.032 5.376 -9.253 1.00 92.50 76 PHE A O 1
ATOM 641 N N . VAL A 1 77 ? -9.340 3.960 -8.827 1.00 92.94 77 VAL A N 1
ATOM 642 C CA . VAL A 1 77 ? -10.167 2.741 -8.777 1.00 92.94 77 VAL A CA 1
ATOM 643 C C . VAL A 1 77 ? -11.126 2.739 -7.591 1.00 92.94 77 VAL A C 1
ATOM 645 O O . VAL A 1 77 ? -12.270 2.312 -7.723 1.00 92.94 77 VAL A O 1
ATOM 648 N N . THR A 1 78 ? -10.693 3.215 -6.425 1.00 91.69 78 THR A N 1
ATOM 649 C CA . THR A 1 78 ? -11.536 3.197 -5.222 1.00 91.69 78 THR A CA 1
ATOM 650 C C . THR A 1 78 ? -12.535 4.349 -5.155 1.00 91.69 78 THR A C 1
ATOM 652 O O . THR A 1 78 ? -13.439 4.321 -4.315 1.00 91.69 78 THR 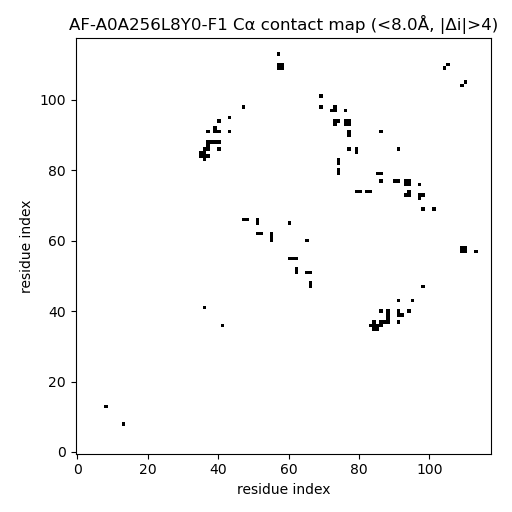A O 1
ATOM 655 N N . GLY A 1 79 ? -12.364 5.383 -5.985 1.00 88.00 79 GLY A N 1
ATOM 656 C CA . GLY A 1 79 ? -13.203 6.580 -5.974 1.00 88.00 79 GLY A CA 1
ATOM 657 C C . GLY A 1 79 ? -13.120 7.380 -4.669 1.00 88.00 79 GLY A C 1
ATOM 658 O O . GLY A 1 79 ? -14.051 8.116 -4.343 1.00 88.00 79 GLY A O 1
ATOM 659 N N . CYS A 1 80 ? -12.042 7.232 -3.889 1.00 84.44 80 CYS A N 1
ATOM 660 C CA . CYS A 1 80 ? -11.882 7.924 -2.607 1.00 84.44 80 CYS A CA 1
ATOM 661 C C . CYS A 1 80 ? -11.687 9.439 -2.814 1.00 84.44 80 CYS A C 1
ATOM 663 O O . CYS A 1 80 ? -10.566 9.905 -3.033 1.00 84.44 80 CYS A O 1
ATOM 665 N N . LYS A 1 81 ? -12.780 10.212 -2.721 1.00 72.12 81 LYS A N 1
ATOM 666 C CA . LYS A 1 81 ? -12.801 11.667 -2.962 1.00 72.12 81 LYS A CA 1
ATOM 667 C C . LYS A 1 81 ? -12.066 12.479 -1.887 1.00 72.12 81 LYS A C 1
ATOM 669 O O . LYS A 1 81 ? -11.310 13.374 -2.249 1.00 72.12 81 LYS A O 1
ATOM 674 N N . GLY A 1 82 ? -12.209 12.142 -0.602 1.00 68.81 82 GLY A N 1
ATOM 675 C CA . GLY A 1 82 ? -11.461 12.781 0.496 1.00 68.81 82 GLY A CA 1
ATOM 676 C C . GLY A 1 82 ? -10.064 12.191 0.739 1.00 68.81 82 GLY A C 1
ATOM 677 O O . GLY A 1 82 ? -9.386 12.507 1.716 1.00 68.81 82 GLY A O 1
ATOM 678 N N . GLY A 1 83 ? -9.583 11.348 -0.181 1.00 79.38 83 GLY A N 1
ATOM 679 C CA . GLY A 1 83 ? -8.261 10.735 -0.127 1.00 79.38 83 GLY A CA 1
ATOM 680 C C . GLY A 1 83 ? -8.229 9.385 0.590 1.00 79.38 83 GLY A C 1
ATOM 681 O O . GLY A 1 83 ? -9.239 8.838 1.012 1.00 79.38 83 GLY A O 1
ATOM 682 N N . LEU A 1 84 ? -7.026 8.817 0.709 1.00 85.38 84 LEU A N 1
ATOM 683 C CA . LEU A 1 84 ? -6.814 7.434 1.170 1.00 85.38 84 LEU A CA 1
ATOM 684 C C . LEU A 1 84 ? -7.157 7.219 2.658 1.00 85.38 84 LEU A C 1
ATOM 686 O O . LEU A 1 84 ? -7.232 6.078 3.098 1.00 85.38 84 LEU A O 1
ATOM 690 N N . ARG A 1 85 ? -7.350 8.303 3.424 1.00 83.88 85 ARG A N 1
ATOM 691 C CA . ARG A 1 85 ? -7.787 8.270 4.832 1.00 83.88 85 ARG A CA 1
ATOM 692 C C . ARG A 1 85 ? -9.243 7.839 4.972 1.00 83.88 85 ARG A C 1
ATOM 694 O O . ARG A 1 85 ? -9.576 7.118 5.891 1.00 83.88 85 ARG A O 1
ATOM 701 N N . GLU A 1 86 ? -10.092 8.201 4.021 1.00 85.31 86 GLU A N 1
ATOM 702 C CA . GLU A 1 86 ? -11.523 7.870 4.061 1.00 85.31 86 GLU A CA 1
ATOM 703 C C . GLU A 1 86 ? -11.834 6.512 3.415 1.00 85.31 86 GLU A C 1
ATOM 705 O O . GLU A 1 86 ? -12.987 6.186 3.141 1.00 85.31 86 GLU A O 1
ATOM 710 N N . MET A 1 87 ? -10.803 5.716 3.122 1.00 88.81 87 MET A N 1
ATOM 711 C CA . MET A 1 87 ? -10.975 4.430 2.464 1.00 88.81 87 MET A CA 1
ATOM 712 C C . MET A 1 87 ? -11.659 3.429 3.397 1.00 88.81 87 MET A C 1
ATOM 714 O O . MET A 1 87 ? -11.169 3.141 4.488 1.00 88.81 87 MET A O 1
ATOM 718 N N . THR A 1 88 ? -12.749 2.837 2.921 1.00 91.31 88 THR A N 1
ATOM 719 C CA . THR A 1 88 ? -13.438 1.726 3.588 1.00 91.31 88 THR A CA 1
ATOM 720 C C . THR A 1 88 ? -12.743 0.385 3.330 1.00 91.31 88 THR A C 1
ATOM 722 O O . THR A 1 88 ? -12.008 0.218 2.353 1.00 91.31 88 THR A O 1
ATOM 725 N N . ASN A 1 89 ? -13.028 -0.622 4.162 1.00 91.50 89 ASN A N 1
ATOM 726 C CA . ASN A 1 89 ? -12.508 -1.976 3.946 1.00 91.50 89 ASN A CA 1
ATOM 727 C C . ASN A 1 89 ? -12.962 -2.581 2.601 1.00 91.50 89 ASN A C 1
ATOM 729 O O . ASN A 1 89 ? -12.177 -3.284 1.970 1.00 91.50 89 ASN A O 1
ATOM 733 N N . GLU A 1 90 ? -14.165 -2.276 2.105 1.00 91.19 90 GLU A N 1
ATOM 734 C CA . GLU A 1 90 ? -14.590 -2.729 0.769 1.00 91.19 90 GLU A CA 1
ATOM 735 C C . GLU A 1 90 ? -13.772 -2.073 -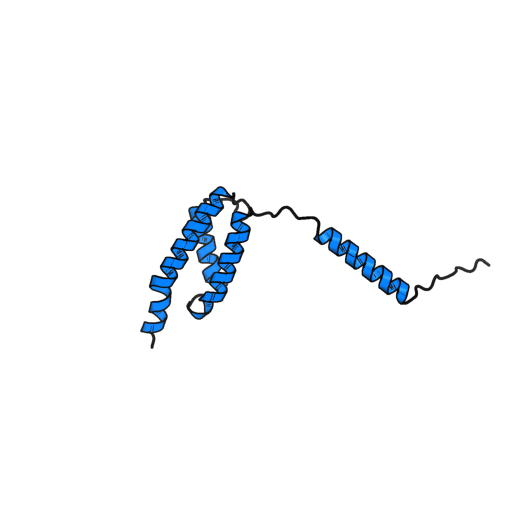0.347 1.00 91.19 90 GLU A C 1
ATOM 737 O O . GLU A 1 90 ? -13.261 -2.758 -1.233 1.00 91.19 90 GLU A O 1
ATOM 742 N N . GLN A 1 91 ? -13.537 -0.761 -0.262 1.00 93.25 91 GLN A N 1
ATOM 743 C CA . GLN A 1 91 ? -12.659 -0.064 -1.207 1.00 93.25 91 GLN A CA 1
ATOM 744 C C . GLN A 1 91 ? -11.226 -0.610 -1.175 1.00 93.25 91 GLN A C 1
ATOM 746 O O . GLN A 1 91 ? -10.581 -0.691 -2.220 1.00 93.25 91 GLN A O 1
ATOM 751 N N . SER A 1 92 ? -10.737 -1.052 -0.012 1.00 94.44 92 SER A N 1
ATOM 752 C CA . SER A 1 92 ? -9.402 -1.652 0.103 1.00 94.44 92 SER A CA 1
ATOM 753 C C . SER A 1 92 ? -9.236 -2.930 -0.734 1.00 94.44 92 SER A C 1
ATOM 755 O O . SER A 1 92 ? -8.133 -3.212 -1.203 1.00 94.44 92 SER A O 1
ATOM 757 N N . LYS A 1 93 ? -10.322 -3.670 -1.012 1.00 94.94 93 LYS A N 1
ATOM 758 C CA . LYS A 1 93 ? -10.289 -4.826 -1.924 1.00 94.94 93 LYS A CA 1
ATOM 759 C C . LYS A 1 93 ? -10.024 -4.385 -3.364 1.00 94.94 93 LYS A C 1
ATOM 761 O O . LYS A 1 93 ? -9.190 -4.980 -4.041 1.00 94.94 93 LYS A O 1
ATOM 766 N N . GLY A 1 94 ? -10.672 -3.303 -3.805 1.00 94.69 94 GLY A N 1
ATOM 767 C CA . GLY A 1 94 ? -10.409 -2.678 -5.106 1.00 94.69 94 GLY A CA 1
ATOM 768 C C . GLY A 1 94 ? -8.988 -2.116 -5.205 1.00 94.69 94 GLY A C 1
ATOM 769 O O . GLY A 1 94 ? -8.305 -2.333 -6.204 1.00 94.69 94 GLY A O 1
ATOM 770 N N . ALA A 1 95 ? -8.505 -1.475 -4.134 1.00 96.50 95 ALA A N 1
ATOM 771 C CA . ALA A 1 95 ? -7.122 -1.008 -4.025 1.00 96.50 95 ALA A CA 1
ATOM 772 C C . ALA A 1 95 ? -6.111 -2.159 -4.149 1.00 96.50 95 ALA A C 1
ATOM 774 O O . ALA A 1 95 ? -5.102 -2.031 -4.844 1.00 96.50 95 ALA A O 1
ATOM 775 N N . ARG A 1 96 ? -6.386 -3.296 -3.499 1.00 97.81 96 ARG A N 1
ATOM 776 C CA . ARG A 1 96 ? -5.551 -4.494 -3.608 1.00 97.81 96 ARG A CA 1
ATOM 777 C C . ARG A 1 96 ? -5.546 -5.023 -5.033 1.00 97.81 96 ARG A C 1
ATOM 779 O O . ARG A 1 96 ? -4.472 -5.260 -5.569 1.00 97.81 96 ARG A O 1
ATOM 786 N N . TRP A 1 97 ? -6.717 -5.166 -5.650 1.00 97.12 97 TRP A N 1
ATOM 787 C CA . TRP A 1 97 ? -6.818 -5.663 -7.019 1.00 97.12 97 TRP A CA 1
ATOM 788 C C . TRP A 1 97 ? -5.970 -4.835 -7.992 1.00 97.12 97 TRP A C 1
ATOM 790 O O . TRP A 1 97 ? -5.156 -5.407 -8.714 1.00 97.12 97 TRP A O 1
ATOM 800 N N . ILE A 1 98 ? -6.079 -3.499 -7.968 1.00 97.00 98 ILE A N 1
ATOM 801 C CA . ILE A 1 98 ? -5.287 -2.660 -8.879 1.00 97.00 98 ILE A CA 1
ATOM 802 C C . ILE A 1 98 ? -3.788 -2.730 -8.572 1.00 97.00 98 ILE A C 1
ATOM 804 O O . ILE A 1 98 ? -2.983 -2.751 -9.498 1.00 97.00 98 ILE A O 1
ATOM 808 N N . PHE A 1 99 ? -3.398 -2.834 -7.298 1.00 97.44 99 PHE A N 1
ATOM 809 C CA . PHE A 1 99 ? -1.994 -3.021 -6.940 1.00 97.44 99 PHE A CA 1
ATOM 810 C C . PHE A 1 99 ? -1.428 -4.338 -7.494 1.00 97.44 99 PHE A C 1
ATOM 812 O O . PHE A 1 99 ? -0.336 -4.332 -8.056 1.00 97.44 99 PHE A O 1
ATOM 819 N N . GLU A 1 100 ? -2.175 -5.445 -7.420 1.00 97.19 100 GLU A N 1
ATOM 820 C CA . GLU A 1 100 ? -1.777 -6.715 -8.048 1.00 97.19 100 GLU A CA 1
ATOM 821 C C . GLU A 1 100 ? -1.608 -6.569 -9.570 1.00 97.19 100 GLU A C 1
ATOM 823 O O . GLU A 1 100 ? -0.581 -6.974 -10.111 1.00 97.19 100 GLU A O 1
ATOM 828 N N . GLN A 1 101 ? -2.540 -5.893 -10.256 1.00 95.19 101 GLN A N 1
ATOM 829 C CA . GLN A 1 101 ? -2.414 -5.630 -11.699 1.00 95.19 101 GLN A CA 1
ATOM 830 C C . GLN A 1 101 ? -1.165 -4.803 -12.040 1.00 95.19 101 GLN A C 1
ATOM 832 O O . GLN A 1 101 ? -0.505 -5.045 -13.052 1.00 95.19 101 GLN A O 1
ATOM 837 N N . MET A 1 102 ? -0.812 -3.832 -11.194 1.00 93.69 102 MET A N 1
ATOM 838 C CA . MET A 1 102 ? 0.397 -3.030 -11.379 1.00 93.69 102 MET A CA 1
ATOM 839 C C . MET A 1 102 ? 1.673 -3.851 -11.184 1.00 93.69 102 MET A C 1
ATOM 841 O O . MET A 1 102 ? 2.620 -3.664 -11.948 1.00 93.69 102 MET A O 1
ATOM 845 N N . LYS A 1 103 ? 1.706 -4.772 -10.210 1.00 93.50 103 LYS A N 1
ATOM 846 C CA . LYS A 1 103 ? 2.839 -5.695 -10.030 1.00 93.50 103 LYS A CA 1
ATOM 847 C C . LYS A 1 103 ? 3.022 -6.587 -11.254 1.00 93.50 103 LYS A C 1
ATOM 849 O O . LYS A 1 103 ? 4.132 -6.676 -11.771 1.00 93.50 103 LYS A O 1
ATOM 854 N N . ASP A 1 104 ? 1.938 -7.168 -11.759 1.00 91.38 104 ASP A N 1
ATOM 855 C CA . ASP A 1 104 ? 1.972 -8.003 -12.962 1.00 91.38 104 ASP A CA 1
ATOM 856 C C . ASP A 1 104 ? 2.468 -7.219 -14.185 1.00 91.38 104 ASP A C 1
ATOM 858 O O . ASP A 1 104 ? 3.290 -7.710 -14.960 1.00 91.38 104 ASP A O 1
ATOM 862 N N . GLY A 1 105 ? 2.008 -5.975 -14.351 1.00 88.25 105 GLY A N 1
ATOM 863 C CA . GLY A 1 105 ? 2.499 -5.077 -15.396 1.00 88.25 105 GLY A CA 1
ATOM 864 C C . GLY A 1 105 ? 3.988 -4.754 -15.241 1.00 88.25 105 GLY A C 1
ATOM 865 O O . GLY A 1 105 ? 4.736 -4.794 -16.218 1.00 88.25 105 GLY A O 1
ATOM 866 N N . PHE A 1 106 ? 4.442 -4.489 -14.015 1.00 86.81 106 PHE A N 1
ATOM 867 C CA . PHE A 1 106 ? 5.848 -4.217 -13.725 1.00 86.81 106 PHE A CA 1
ATOM 868 C C . PHE A 1 106 ? 6.748 -5.418 -14.038 1.00 86.81 106 PHE A C 1
ATOM 870 O O . PHE A 1 106 ? 7.804 -5.242 -14.635 1.00 86.81 106 PHE A O 1
ATOM 877 N N . GLU A 1 107 ? 6.335 -6.642 -13.711 1.00 84.00 107 GLU A N 1
ATOM 878 C CA . GLU A 1 107 ? 7.115 -7.841 -14.046 1.00 84.00 107 GLU A CA 1
ATOM 879 C C . GLU A 1 107 ? 7.175 -8.098 -15.559 1.00 84.00 107 GLU A C 1
ATOM 881 O O . GLU A 1 107 ? 8.198 -8.544 -16.070 1.00 84.00 107 GLU A O 1
ATOM 886 N N . ARG A 1 108 ? 6.111 -7.773 -16.304 1.00 79.44 108 ARG A N 1
ATOM 887 C CA . ARG A 1 108 ? 6.078 -7.960 -17.766 1.00 79.44 108 ARG A CA 1
ATOM 888 C C . ARG A 1 108 ? 6.899 -6.925 -18.532 1.00 79.44 108 ARG A C 1
ATOM 890 O O . ARG A 1 108 ? 7.488 -7.262 -19.556 1.00 79.44 108 ARG A O 1
ATOM 897 N N . TYR A 1 109 ? 6.922 -5.674 -18.069 1.00 72.31 109 TYR A N 1
ATOM 898 C CA . TYR A 1 109 ? 7.478 -4.551 -18.836 1.00 72.31 109 TYR A CA 1
ATOM 899 C C . TYR A 1 109 ? 8.651 -3.836 -18.150 1.00 72.31 109 TYR A C 1
ATOM 901 O O . TYR A 1 109 ? 9.502 -3.269 -18.831 1.00 72.31 109 TYR A O 1
ATOM 909 N N . GLY A 1 110 ? 8.744 -3.888 -16.822 1.00 61.47 110 GLY A N 1
ATOM 910 C CA . GLY A 1 110 ? 9.787 -3.218 -16.039 1.00 61.47 110 GLY A CA 1
ATOM 911 C C . GLY A 1 110 ? 11.157 -3.897 -16.112 1.00 61.47 110 GLY A C 1
ATOM 912 O O . GLY A 1 110 ? 12.179 -3.231 -15.995 1.00 61.47 110 GLY A O 1
ATOM 913 N N . THR A 1 111 ? 11.222 -5.207 -16.370 1.00 54.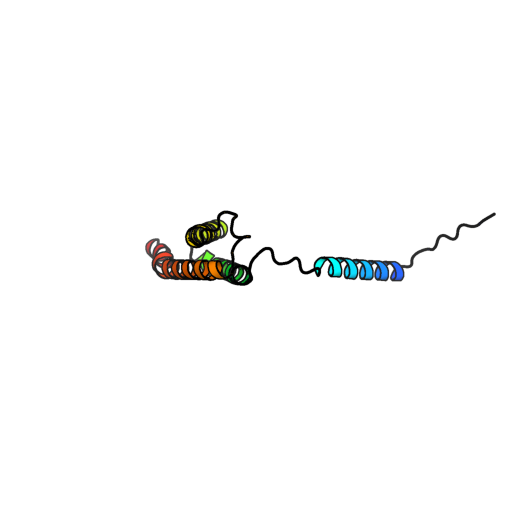72 111 THR A N 1
ATOM 914 C CA . THR A 1 111 ? 12.500 -5.936 -16.498 1.00 54.72 111 THR A CA 1
ATOM 915 C C . THR A 1 111 ? 13.147 -5.835 -17.871 1.00 54.72 111 THR A C 1
ATOM 917 O O . THR A 1 111 ? 14.365 -5.981 -17.981 1.00 54.72 111 THR A O 1
ATOM 920 N N . ASN A 1 112 ? 12.353 -5.615 -18.920 1.00 51.38 112 ASN A N 1
ATOM 921 C CA . ASN A 1 112 ? 12.846 -5.642 -20.298 1.00 51.38 112 ASN A CA 1
ATOM 922 C C . ASN A 1 112 ? 13.594 -4.353 -20.665 1.00 51.38 112 ASN A C 1
ATOM 924 O O . ASN A 1 112 ? 14.588 -4.413 -21.383 1.00 51.38 112 ASN A O 1
ATOM 928 N N . GLN A 1 113 ? 13.230 -3.214 -20.068 1.00 50.28 113 GLN A N 1
ATOM 929 C CA . GLN A 1 113 ? 13.864 -1.924 -20.368 1.00 50.28 113 GLN A CA 1
ATOM 930 C C . GLN A 1 113 ? 15.338 -1.836 -19.934 1.00 50.28 113 GLN A C 1
ATOM 932 O O . GLN A 1 113 ? 16.124 -1.143 -20.575 1.00 50.28 113 GLN A O 1
ATOM 937 N N . LYS A 1 114 ? 15.759 -2.583 -18.900 1.00 50.34 114 LYS A N 1
ATOM 938 C CA . LYS A 1 114 ? 17.177 -2.641 -18.492 1.00 50.34 114 LYS A CA 1
ATOM 939 C C . LYS A 1 114 ? 18.036 -3.551 -19.372 1.00 50.34 114 LYS A C 1
ATOM 941 O O . LYS A 1 114 ? 19.247 -3.369 -19.407 1.00 50.34 114 LYS A O 1
ATOM 946 N N . ARG A 1 115 ? 17.440 -4.541 -20.048 1.00 50.75 115 ARG A N 1
ATOM 947 C CA . ARG A 1 115 ? 18.178 -5.493 -20.899 1.00 50.75 115 ARG A CA 1
ATOM 948 C C . ARG A 1 115 ? 18.480 -4.937 -22.287 1.00 50.75 115 ARG A C 1
ATOM 950 O O . ARG A 1 115 ? 19.481 -5.328 -22.864 1.00 50.75 115 ARG A O 1
ATOM 957 N N . GLU A 1 116 ? 17.659 -4.022 -22.791 1.00 51.00 116 GLU A N 1
ATOM 958 C CA . GLU A 1 116 ? 17.836 -3.424 -24.124 1.00 51.00 116 GLU A CA 1
ATOM 959 C C . GLU A 1 116 ? 18.819 -2.240 -24.152 1.00 51.00 116 GLU A C 1
ATOM 961 O O . GLU A 1 116 ? 19.135 -1.733 -25.223 1.00 51.00 116 GLU A O 1
ATOM 966 N N . ARG A 1 117 ? 19.312 -1.785 -22.991 1.00 51.47 117 ARG A N 1
ATOM 967 C CA . ARG A 1 117 ? 20.253 -0.654 -22.879 1.00 51.47 117 ARG A CA 1
ATOM 968 C C . ARG A 1 117 ? 21.727 -1.056 -22.692 1.00 51.47 117 ARG A C 1
ATOM 970 O O . ARG A 1 117 ? 22.537 -0.166 -22.441 1.00 51.47 117 ARG A O 1
ATOM 977 N N . ASN A 1 118 ? 22.067 -2.344 -22.809 1.00 42.25 118 ASN A N 1
ATOM 978 C CA . ASN A 1 118 ? 23.450 -2.845 -22.757 1.00 42.25 118 ASN A CA 1
ATOM 979 C C . ASN A 1 118 ? 23.936 -3.305 -24.129 1.00 42.25 118 ASN A C 1
ATOM 981 O O . ASN A 1 118 ? 23.235 -4.145 -24.734 1.00 42.25 118 ASN A O 1
#

Secondary structure (DSSP, 8-state):
----------HHHHHHHHHHHHHHHHHHHTS----SS-HHHHHHHHHHHHHHHHHGGG-SS-HHHHHHHHHHHHHHHHT-TT-GGG--HHHHHHHHHHHHHHHHHHHHHTTHHHHTT-

Radius of gyration: 25.2 Å; Cα contacts (8 Å, |Δi|>4): 64; chains: 1; bounding box: 38×40×86 Å